Protein AF-A0A6C0DNL1-F1 (afdb_monomer)

pLDDT: mean 70.44, std 13.62, range [39.31, 91.69]

Foldseek 3Di:
DPDPPPFQAAPAQDPPRRHTCSVAPDDLQLRHHPVRLCNCVVPPPNPCPVVLVVVLCVDPLVVVCVVVVNCPPPVSVVVSSVVSVVVDDRPSRVSSVVSNVVVVVVPD

Structure (mmCIF, N/CA/C/O backbone):
data_AF-A0A6C0DNL1-F1
#
_entry.id   AF-A0A6C0DNL1-F1
#
loop_
_atom_site.group_PDB
_atom_site.id
_atom_site.type_symbol
_atom_site.label_atom_id
_atom_site.label_alt_id
_atom_site.label_comp_id
_atom_site.label_asym_id
_atom_site.label_entity_id
_atom_site.label_seq_id
_atom_site.pdbx_PDB_ins_code
_atom_site.Cartn_x
_atom_site.Cartn_y
_atom_site.Cartn_z
_atom_site.occupancy
_atom_site.B_iso_or_equiv
_atom_site.auth_seq_id
_atom_site.auth_comp_id
_atom_site.auth_asym_id
_atom_site.auth_atom_id
_atom_site.pdbx_PDB_model_num
ATOM 1 N N . MET A 1 1 ? 31.261 11.786 -27.165 1.00 40.16 1 MET A N 1
ATOM 2 C CA . MET A 1 1 ? 31.096 11.211 -25.812 1.00 40.16 1 MET A CA 1
ATOM 3 C C . MET A 1 1 ? 29.667 10.718 -25.683 1.00 40.16 1 MET A C 1
ATOM 5 O O . MET A 1 1 ? 28.774 11.527 -25.459 1.00 40.16 1 MET A O 1
ATOM 9 N N . GLU A 1 2 ? 29.428 9.423 -25.879 1.00 39.31 2 GLU A N 1
ATOM 10 C CA . GLU A 1 2 ? 28.140 8.829 -25.517 1.00 39.31 2 GLU A CA 1
ATOM 11 C C . GLU A 1 2 ? 27.947 9.009 -24.010 1.00 39.31 2 GLU A C 1
ATOM 13 O O . GLU A 1 2 ? 28.760 8.551 -23.202 1.00 39.31 2 GLU A O 1
ATOM 18 N N . LYS A 1 3 ? 26.903 9.749 -23.619 1.00 41.03 3 LYS A N 1
ATOM 19 C CA . LYS A 1 3 ? 26.482 9.831 -22.220 1.00 41.03 3 LYS A CA 1
ATOM 20 C C . LYS A 1 3 ? 26.234 8.395 -21.764 1.00 41.03 3 LYS A C 1
ATOM 22 O O . LYS A 1 3 ? 25.260 7.793 -22.199 1.00 41.03 3 LYS A O 1
ATOM 27 N N . ARG A 1 4 ? 27.097 7.849 -20.896 1.00 41.72 4 ARG A N 1
ATOM 28 C CA . ARG A 1 4 ? 26.830 6.588 -20.187 1.00 41.72 4 ARG A CA 1
ATOM 29 C C . ARG A 1 4 ? 25.463 6.727 -19.524 1.00 41.72 4 ARG A C 1
ATOM 31 O O . ARG A 1 4 ? 25.343 7.400 -18.499 1.00 41.72 4 ARG A O 1
ATOM 38 N N . VAL A 1 5 ? 24.438 6.126 -20.120 1.00 50.34 5 VAL A N 1
ATOM 39 C CA . VAL A 1 5 ? 23.115 6.003 -19.517 1.00 50.34 5 VAL A CA 1
ATOM 40 C C . VAL A 1 5 ? 23.341 5.194 -18.249 1.00 50.34 5 VAL A C 1
ATOM 42 O O . VAL A 1 5 ? 23.601 3.994 -18.309 1.00 50.34 5 VAL A O 1
ATOM 45 N N . ARG A 1 6 ? 23.370 5.859 -17.087 1.00 50.03 6 ARG A N 1
ATOM 46 C CA . ARG A 1 6 ? 23.443 5.175 -15.794 1.00 50.03 6 ARG A CA 1
ATOM 47 C C . ARG A 1 6 ? 22.164 4.355 -15.678 1.00 50.03 6 ARG A C 1
ATOM 49 O O . ARG A 1 6 ? 21.118 4.895 -15.329 1.00 50.03 6 ARG A O 1
ATOM 56 N N . ARG A 1 7 ? 22.246 3.075 -16.041 1.00 60.88 7 ARG A N 1
ATOM 57 C CA . ARG A 1 7 ? 21.137 2.125 -16.002 1.00 60.88 7 ARG A CA 1
ATOM 58 C C . ARG A 1 7 ? 20.665 2.006 -14.555 1.00 60.88 7 ARG A C 1
ATOM 60 O O . ARG A 1 7 ? 21.335 1.395 -13.727 1.00 60.88 7 ARG A O 1
ATOM 67 N N . LYS A 1 8 ? 19.546 2.648 -14.222 1.00 66.62 8 LYS A N 1
ATOM 68 C CA . LYS A 1 8 ? 18.880 2.450 -12.930 1.00 66.62 8 LYS A CA 1
ATOM 69 C C . LYS A 1 8 ? 18.142 1.117 -12.994 1.00 66.62 8 LYS A C 1
ATOM 71 O O . LYS A 1 8 ? 17.464 0.851 -13.985 1.00 66.62 8 LYS A O 1
ATOM 76 N N . LYS A 1 9 ? 18.300 0.269 -11.976 1.00 69.31 9 LYS A N 1
ATOM 77 C CA . LYS A 1 9 ? 17.501 -0.957 -11.853 1.00 69.31 9 LYS A CA 1
ATOM 78 C C . LYS A 1 9 ? 16.025 -0.564 -11.756 1.00 69.31 9 LYS A C 1
ATOM 80 O O . LYS A 1 9 ? 15.720 0.410 -11.067 1.00 69.31 9 LYS A O 1
ATOM 85 N N . CYS A 1 10 ? 15.152 -1.285 -12.457 1.00 73.88 10 CYS A N 1
ATOM 86 C CA . CYS A 1 10 ? 13.715 -1.066 -12.373 1.00 73.88 10 CYS A CA 1
ATOM 87 C C . CYS A 1 10 ? 13.254 -1.228 -10.920 1.00 73.88 10 CYS A C 1
ATOM 89 O O . CYS A 1 10 ? 13.572 -2.219 -10.264 1.00 73.88 10 CYS A O 1
ATOM 91 N N . SER A 1 11 ? 12.523 -0.236 -10.425 1.00 67.12 11 SER A N 1
ATOM 92 C CA . SER A 1 11 ? 11.858 -0.224 -9.120 1.00 67.12 11 SER A CA 1
ATOM 93 C C . SER A 1 11 ? 10.411 -0.732 -9.201 1.00 67.12 11 SER A C 1
ATOM 95 O O . SER A 1 11 ? 9.647 -0.591 -8.248 1.00 67.12 11 SER A O 1
ATOM 97 N N . GLY A 1 12 ? 10.012 -1.267 -10.357 1.00 63.75 12 GLY A N 1
ATOM 98 C CA . GLY A 1 12 ? 8.618 -1.434 -10.737 1.00 63.75 12 GLY A CA 1
ATOM 99 C C . GLY A 1 12 ? 7.977 -2.771 -10.371 1.00 63.75 12 GLY A C 1
ATOM 100 O O . GLY A 1 12 ? 8.519 -3.819 -10.703 1.00 63.75 12 GLY A O 1
ATOM 101 N N . GLY A 1 13 ? 6.766 -2.664 -9.809 1.00 59.12 13 GLY A N 1
ATOM 102 C CA . GLY A 1 13 ? 5.552 -3.501 -9.952 1.00 59.12 13 GLY A CA 1
ATOM 103 C C . GLY A 1 13 ? 5.651 -5.025 -9.872 1.00 59.12 13 GLY A C 1
ATOM 104 O O . GLY A 1 13 ? 5.042 -5.638 -9.004 1.00 59.12 13 GLY A O 1
ATOM 105 N N . LEU A 1 14 ? 6.383 -5.635 -10.799 1.00 68.25 14 LEU A N 1
ATOM 106 C CA . LEU A 1 14 ? 6.516 -7.082 -10.919 1.00 68.25 14 LEU A CA 1
ATOM 107 C C . LEU A 1 14 ? 7.518 -7.618 -9.879 1.00 68.25 14 LEU A C 1
ATOM 109 O O . LEU A 1 14 ? 8.679 -7.193 -9.904 1.00 68.25 14 LEU A O 1
ATOM 113 N N . PRO A 1 15 ? 7.149 -8.614 -9.048 1.00 62.44 15 PRO A N 1
ATOM 114 C CA . PRO A 1 15 ? 8.028 -9.182 -8.015 1.00 62.44 15 PRO A CA 1
ATOM 115 C C . PRO A 1 15 ? 9.383 -9.682 -8.542 1.00 62.44 15 PRO A C 1
ATOM 117 O O . PRO A 1 15 ? 10.380 -9.689 -7.825 1.00 62.44 15 PRO A O 1
ATOM 120 N N . ALA A 1 16 ? 9.434 -10.080 -9.816 1.00 68.69 16 ALA A N 1
ATOM 121 C CA . ALA A 1 16 ? 10.610 -10.665 -10.454 1.00 68.69 16 ALA A CA 1
ATOM 122 C C . ALA A 1 16 ? 11.259 -9.770 -11.527 1.00 68.69 16 ALA A C 1
ATOM 124 O O . ALA A 1 16 ? 12.072 -10.263 -12.314 1.00 68.69 16 ALA A O 1
ATOM 125 N N . CYS A 1 17 ? 10.930 -8.474 -11.599 1.00 72.44 17 CYS A N 1
ATOM 126 C CA . CYS A 1 17 ? 11.505 -7.614 -12.633 1.00 72.44 17 CYS A CA 1
ATOM 127 C C . CYS A 1 17 ? 13.025 -7.453 -12.465 1.00 72.44 17 CYS A C 1
ATOM 129 O O . CYS A 1 17 ? 13.524 -6.928 -11.468 1.00 72.44 17 CYS A O 1
ATOM 131 N N . LYS A 1 18 ? 13.775 -7.889 -13.483 1.00 74.25 18 LYS A N 1
ATOM 132 C CA . LYS A 1 18 ? 15.242 -7.760 -13.560 1.00 74.25 18 LYS A CA 1
ATOM 133 C C . LYS A 1 18 ? 15.691 -6.676 -14.544 1.00 74.25 18 LYS A C 1
ATOM 135 O O . LYS A 1 18 ? 16.889 -6.520 -14.767 1.00 74.25 18 LYS A O 1
ATOM 140 N N . ASN A 1 19 ? 14.746 -5.934 -15.121 1.00 77.62 19 ASN A N 1
ATOM 141 C CA . ASN A 1 19 ? 15.029 -4.938 -16.146 1.00 77.62 19 ASN A CA 1
ATOM 142 C C . ASN A 1 19 ? 15.739 -3.710 -15.568 1.00 77.62 19 ASN A C 1
ATOM 144 O O . ASN A 1 19 ? 15.581 -3.349 -14.397 1.00 77.62 19 ASN A O 1
ATOM 148 N N . PHE A 1 20 ? 16.493 -3.031 -16.427 1.00 74.94 20 PHE A N 1
ATOM 149 C CA . PHE A 1 20 ? 17.025 -1.706 -16.153 1.00 74.94 20 PHE A CA 1
ATOM 150 C C . PHE A 1 20 ? 16.263 -0.668 -16.971 1.00 74.94 20 PHE A C 1
ATOM 152 O O . PHE A 1 20 ? 16.003 -0.848 -18.152 1.00 74.94 20 PHE A O 1
ATOM 159 N N . VAL A 1 21 ? 15.981 0.472 -16.356 1.00 70.00 21 VAL A N 1
ATOM 160 C CA . VAL A 1 21 ? 15.236 1.601 -16.939 1.00 70.00 21 VAL A CA 1
ATOM 161 C C . VAL A 1 21 ? 16.060 2.346 -17.999 1.00 70.00 21 VAL A C 1
ATOM 163 O O . VAL A 1 21 ? 15.588 3.264 -18.643 1.00 70.00 21 VAL A O 1
ATOM 166 N N . GLY A 1 22 ? 17.330 1.981 -18.189 1.00 64.81 22 GLY A N 1
ATOM 167 C CA . GLY A 1 22 ? 18.109 2.464 -19.332 1.00 64.81 22 GLY A CA 1
ATOM 168 C C . GLY A 1 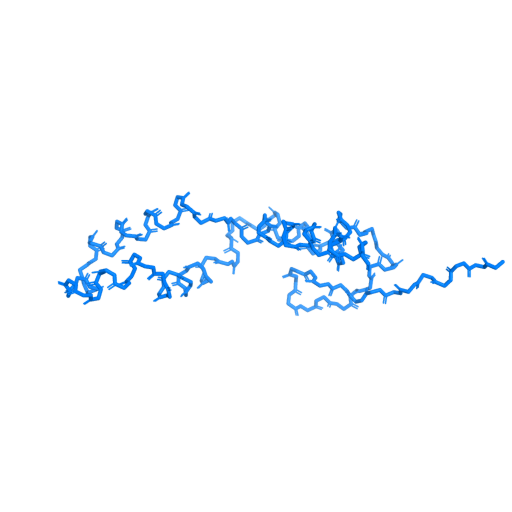22 ? 17.805 1.713 -20.630 1.00 64.81 22 GLY A C 1
ATOM 169 O O . GLY A 1 22 ? 18.042 2.263 -21.698 1.00 64.81 22 GLY A O 1
ATOM 170 N N . ASP A 1 23 ? 17.289 0.485 -20.523 1.00 66.62 23 ASP A N 1
ATOM 171 C CA . ASP A 1 23 ? 16.959 -0.386 -21.655 1.00 66.62 23 ASP A CA 1
ATOM 172 C C . ASP A 1 23 ? 15.451 -0.317 -22.008 1.00 66.62 23 ASP A C 1
ATOM 174 O O . ASP A 1 23 ? 15.022 -0.884 -23.006 1.00 66.62 23 ASP A O 1
ATOM 178 N N . TYR A 1 24 ? 14.653 0.407 -21.209 1.00 66.94 24 TYR A N 1
ATOM 179 C CA . TYR A 1 24 ? 13.201 0.593 -21.352 1.00 66.94 24 TYR A CA 1
ATOM 180 C C . TYR A 1 24 ? 12.818 2.050 -21.074 1.00 66.94 24 TYR A C 1
ATOM 182 O O . TYR A 1 24 ? 13.552 2.751 -20.384 1.00 66.94 24 TYR A O 1
ATOM 190 N N . LYS A 1 25 ? 11.661 2.523 -21.557 1.00 67.25 25 LYS A N 1
ATOM 191 C CA . LYS A 1 25 ? 11.205 3.888 -21.251 1.00 67.25 25 LYS A CA 1
ATOM 192 C C . LYS A 1 25 ? 10.920 4.028 -19.751 1.00 67.25 25 LYS A C 1
ATOM 194 O O . LYS A 1 25 ? 10.132 3.265 -19.192 1.00 67.25 25 LYS A O 1
ATOM 199 N N . ASP A 1 26 ? 11.567 5.008 -19.119 1.00 67.50 26 ASP A N 1
ATOM 200 C CA . ASP A 1 26 ? 11.246 5.425 -17.752 1.00 67.50 26 ASP A CA 1
ATOM 201 C C . ASP A 1 26 ? 9.863 6.071 -17.750 1.00 67.50 26 ASP A C 1
ATOM 203 O O . ASP A 1 26 ? 9.649 7.091 -18.417 1.00 67.50 26 ASP A O 1
ATOM 207 N N . VAL A 1 27 ? 8.926 5.480 -17.017 1.00 67.81 27 VAL A N 1
ATOM 208 C CA . VAL A 1 27 ? 7.617 6.094 -16.802 1.00 67.81 27 VAL A CA 1
ATOM 209 C C . VAL A 1 27 ? 7.795 7.212 -15.783 1.00 67.81 27 VAL A C 1
ATOM 211 O O . VAL A 1 27 ? 8.207 6.964 -14.652 1.00 67.81 27 VAL A O 1
ATOM 214 N N . ASP A 1 28 ? 7.522 8.451 -16.193 1.00 63.66 28 ASP A N 1
ATOM 215 C CA . ASP A 1 28 ? 7.506 9.644 -15.335 1.00 63.66 28 ASP A CA 1
ATOM 216 C C . ASP A 1 28 ? 8.770 9.878 -14.471 1.00 63.66 28 ASP A C 1
ATOM 218 O O . ASP A 1 28 ? 8.719 10.564 -13.450 1.00 63.66 28 ASP A O 1
ATOM 222 N N . GLY A 1 29 ? 9.930 9.334 -14.863 1.00 59.34 29 GLY A N 1
ATOM 223 C CA . GLY A 1 29 ? 11.187 9.499 -14.116 1.00 59.34 29 GLY A CA 1
ATOM 224 C C . GLY A 1 29 ? 11.246 8.714 -12.797 1.00 59.34 29 GLY A C 1
ATOM 225 O O . GLY A 1 29 ? 12.092 9.001 -11.939 1.00 59.34 29 GLY A O 1
ATOM 226 N N . VAL A 1 30 ? 10.341 7.747 -12.624 1.00 60.72 30 VAL A N 1
ATOM 227 C CA . VAL A 1 30 ? 10.132 6.967 -11.396 1.00 60.72 30 VAL A CA 1
ATOM 228 C C . VAL A 1 30 ? 11.164 5.847 -11.229 1.00 60.72 30 VAL A C 1
ATOM 230 O O . VAL A 1 30 ? 11.325 5.283 -10.141 1.00 60.72 30 VAL A O 1
ATOM 233 N N . GLY A 1 31 ? 11.919 5.540 -12.282 1.00 66.12 31 GLY A N 1
ATOM 234 C CA . GLY A 1 31 ? 12.774 4.365 -12.318 1.00 66.12 31 GLY A CA 1
ATOM 235 C C . GLY A 1 31 ? 11.970 3.077 -12.506 1.00 66.12 31 GLY A C 1
ATOM 236 O O . GLY A 1 31 ? 12.450 2.014 -12.123 1.00 66.12 31 GLY A O 1
ATOM 237 N N . CYS A 1 32 ? 10.774 3.158 -13.088 1.00 73.75 32 CYS A N 1
ATOM 238 C CA . CYS A 1 32 ? 9.921 2.016 -13.403 1.00 73.75 32 CYS A CA 1
ATOM 239 C C . CYS A 1 32 ? 9.873 1.831 -14.924 1.00 73.75 32 CYS A C 1
ATOM 241 O O . CYS A 1 32 ? 9.733 2.809 -15.658 1.00 73.75 32 CYS A O 1
ATOM 243 N N . CYS A 1 33 ? 9.999 0.591 -15.403 1.00 80.31 33 CYS A N 1
ATOM 244 C CA . CYS A 1 33 ? 9.803 0.300 -16.819 1.00 80.31 33 CYS A CA 1
ATOM 245 C C . CYS A 1 33 ? 8.310 0.182 -17.140 1.00 80.31 33 CYS A C 1
ATOM 247 O O . CYS A 1 33 ? 7.532 -0.316 -16.326 1.00 80.31 33 CYS A O 1
ATOM 249 N N . GLU A 1 34 ? 7.934 0.554 -18.361 1.00 75.06 34 GLU A N 1
ATOM 250 C CA . GLU A 1 34 ? 6.550 0.503 -18.858 1.00 75.06 34 GLU A CA 1
ATOM 251 C C . GLU A 1 34 ? 5.853 -0.854 -18.653 1.00 75.06 34 GLU A C 1
ATOM 253 O O . GLU A 1 34 ? 4.667 -0.891 -18.363 1.00 75.06 34 GLU A O 1
ATOM 258 N N . GLN A 1 35 ? 6.578 -1.978 -18.716 1.00 75.88 35 GLN A N 1
ATOM 259 C CA . GLN A 1 35 ? 6.007 -3.308 -18.457 1.00 75.88 35 GLN A CA 1
ATOM 260 C C . GLN A 1 35 ? 5.556 -3.506 -17.005 1.00 75.88 35 GLN A C 1
ATOM 262 O O . GLN A 1 35 ? 4.538 -4.145 -16.761 1.00 75.88 35 GLN A O 1
ATOM 267 N N . CYS A 1 36 ? 6.310 -2.982 -16.037 1.00 75.62 36 CYS A N 1
ATOM 268 C CA . CYS A 1 36 ? 5.934 -3.067 -14.630 1.00 75.62 36 CYS A CA 1
ATOM 269 C C . CYS A 1 36 ? 4.804 -2.103 -14.289 1.00 75.62 36 CYS A C 1
ATOM 271 O O . CYS A 1 36 ? 4.038 -2.386 -13.379 1.00 75.62 36 CYS A O 1
ATOM 273 N N . ASP A 1 37 ? 4.739 -0.971 -14.987 1.00 75.62 37 ASP A N 1
ATOM 274 C CA . ASP A 1 37 ? 3.658 0.002 -14.856 1.00 75.62 37 ASP A CA 1
ATOM 275 C C . ASP A 1 37 ? 2.358 -0.572 -15.434 1.00 75.62 37 ASP A C 1
ATOM 277 O O . ASP A 1 37 ? 1.357 -0.651 -14.737 1.00 75.62 37 ASP A O 1
ATOM 281 N N . LYS A 1 38 ? 2.426 -1.147 -16.638 1.00 76.00 38 LYS A N 1
ATOM 282 C CA . LYS A 1 38 ? 1.308 -1.842 -17.276 1.00 76.00 38 LYS A CA 1
ATOM 283 C C . LYS A 1 38 ? 0.831 -3.066 -16.492 1.00 76.00 38 LYS A C 1
ATOM 285 O O . LYS A 1 38 ? -0.363 -3.258 -16.367 1.00 76.00 38 LYS A O 1
ATOM 290 N N . TYR A 1 39 ? 1.732 -3.880 -15.933 1.00 74.38 39 TYR A N 1
ATOM 291 C CA . TYR A 1 39 ? 1.338 -5.005 -15.067 1.00 74.38 39 TYR A CA 1
ATOM 292 C C . TYR A 1 39 ? 0.512 -4.550 -13.859 1.00 74.38 39 TYR A C 1
ATOM 294 O O . TYR A 1 39 ? -0.359 -5.275 -13.398 1.00 74.38 39 TYR A O 1
ATOM 302 N N . VAL A 1 40 ? 0.821 -3.369 -13.332 1.00 70.50 40 VAL A N 1
ATOM 303 C CA . VAL A 1 40 ? 0.107 -2.787 -12.202 1.00 70.50 40 VAL A CA 1
ATOM 304 C C . VAL A 1 40 ? -1.224 -2.179 -12.656 1.00 70.50 40 VAL A C 1
ATOM 306 O O . VAL A 1 40 ? -2.229 -2.416 -12.001 1.00 70.50 40 VAL A O 1
ATOM 309 N N . ASP A 1 41 ? -1.237 -1.457 -13.780 1.00 70.50 41 ASP A N 1
ATOM 310 C CA . ASP A 1 41 ? -2.440 -0.818 -14.334 1.00 70.50 41 ASP A CA 1
ATOM 311 C C . ASP A 1 41 ? -3.461 -1.835 -14.890 1.00 70.50 41 ASP A C 1
ATOM 313 O O . ASP A 1 41 ? -4.665 -1.618 -14.787 1.00 70.50 41 ASP A O 1
ATOM 317 N N . ASP A 1 42 ? -2.995 -2.951 -15.461 1.00 71.44 42 ASP A N 1
ATOM 318 C CA . ASP A 1 42 ? -3.838 -3.986 -16.075 1.00 71.44 42 ASP A CA 1
ATOM 319 C C . ASP A 1 42 ? -4.307 -5.054 -15.073 1.00 71.44 42 ASP A C 1
ATOM 321 O O . ASP A 1 42 ? -5.043 -5.961 -15.465 1.00 71.44 42 ASP A O 1
ATOM 325 N N . ASN A 1 43 ? -3.869 -5.016 -13.807 1.00 66.56 43 ASN A N 1
ATOM 326 C CA . ASN A 1 43 ? -4.298 -6.010 -12.827 1.00 66.56 43 ASN A CA 1
ATOM 327 C C . ASN A 1 43 ? -5.703 -5.655 -12.300 1.00 66.56 43 ASN A C 1
ATOM 329 O O . ASN A 1 43 ? -5.844 -4.658 -11.591 1.00 66.56 43 ASN A O 1
ATOM 333 N N . PRO A 1 44 ? -6.751 -6.443 -12.625 1.00 54.31 44 PRO A N 1
ATOM 334 C CA . PRO A 1 44 ? -8.124 -6.148 -12.210 1.00 54.31 44 PRO A CA 1
ATOM 335 C C . PRO A 1 44 ? -8.346 -6.344 -10.706 1.00 54.31 44 PRO A C 1
ATOM 337 O O . PRO A 1 44 ? -9.312 -5.826 -10.154 1.00 54.31 44 PRO A O 1
ATOM 340 N N . TYR A 1 45 ? -7.460 -7.095 -10.055 1.00 52.91 45 TYR A N 1
ATOM 341 C CA . TYR A 1 45 ? -7.337 -7.134 -8.611 1.00 52.91 45 TYR A CA 1
ATOM 342 C C . TYR A 1 45 ? -6.173 -6.231 -8.278 1.00 52.91 45 TYR A C 1
ATOM 344 O O . TYR A 1 45 ? -5.061 -6.535 -8.700 1.00 52.91 45 TYR A O 1
ATOM 352 N N . ASP A 1 46 ? -6.393 -5.136 -7.554 1.00 59.72 46 ASP A N 1
ATOM 353 C CA . ASP A 1 46 ? -5.264 -4.389 -7.014 1.00 59.72 46 ASP A CA 1
ATOM 354 C C . ASP A 1 46 ? -4.395 -5.408 -6.245 1.00 59.72 46 ASP A C 1
ATOM 356 O O . ASP A 1 46 ? -4.857 -5.955 -5.240 1.00 59.72 46 ASP A O 1
ATOM 360 N N . PRO A 1 47 ? -3.172 -5.753 -6.707 1.00 53.47 47 PRO A N 1
ATOM 361 C CA . PRO A 1 47 ? -2.336 -6.739 -6.022 1.00 53.47 47 PRO A CA 1
ATOM 362 C C . PRO A 1 47 ? -1.907 -6.239 -4.635 1.00 53.47 47 PRO A C 1
ATOM 364 O O . PRO A 1 47 ? -1.208 -6.940 -3.908 1.00 53.47 47 PRO A O 1
ATOM 367 N N . TYR A 1 48 ? -2.310 -5.018 -4.288 1.00 60.28 48 TYR A N 1
ATOM 368 C CA . TYR A 1 48 ? -2.145 -4.374 -3.010 1.00 60.28 48 TYR A CA 1
ATOM 369 C C . TYR A 1 48 ? -3.444 -4.349 -2.188 1.00 60.28 48 TYR A C 1
ATOM 371 O O . TYR A 1 48 ? -3.440 -3.706 -1.153 1.00 60.28 48 TYR A O 1
ATOM 379 N N . TRP A 1 49 ? -4.516 -5.073 -2.544 1.00 62.78 49 TRP A N 1
ATOM 380 C CA . TRP A 1 49 ? -5.689 -5.229 -1.661 1.00 62.78 49 TRP A CA 1
ATOM 381 C C . TRP A 1 49 ? -5.294 -5.866 -0.3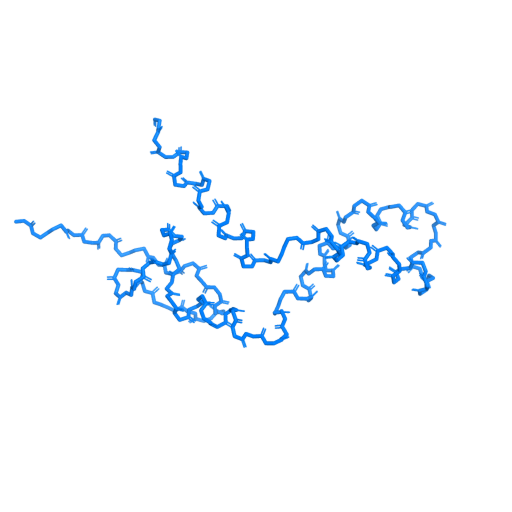19 1.00 62.78 49 TRP A C 1
ATOM 383 O O . TRP A 1 49 ? -5.633 -5.347 0.737 1.00 62.78 49 TRP A O 1
ATOM 393 N N . GLU A 1 50 ? -4.446 -6.901 -0.348 1.00 63.19 50 GLU A N 1
ATOM 394 C CA . GLU A 1 50 ? -3.827 -7.462 0.866 1.00 63.19 50 GLU A CA 1
ATOM 395 C C . GLU A 1 50 ? -2.950 -6.434 1.603 1.00 63.19 50 GLU A C 1
ATOM 397 O O . GLU A 1 50 ? -2.812 -6.474 2.818 1.00 63.19 50 GLU A O 1
ATOM 402 N N . GLN A 1 51 ? -2.3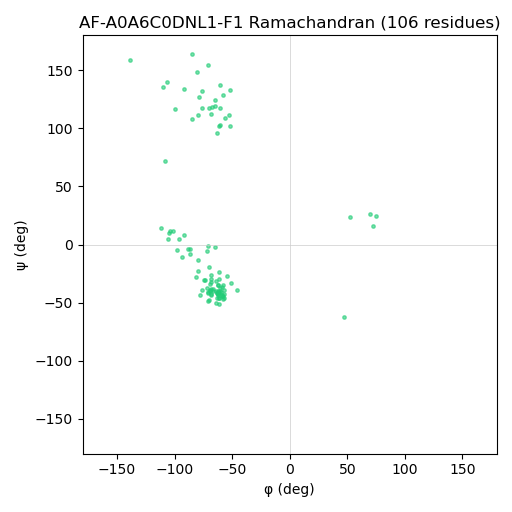49 -5.485 0.883 1.00 67.69 51 GLN A N 1
ATOM 403 C CA . GLN A 1 51 ? -1.537 -4.425 1.491 1.00 67.69 51 GLN A CA 1
ATOM 404 C C . GLN A 1 51 ? -2.385 -3.283 2.043 1.00 67.69 51 GLN A C 1
ATOM 406 O O . GLN A 1 51 ? -1.956 -2.625 2.981 1.00 67.69 51 GLN A O 1
ATOM 411 N N . MET A 1 52 ? -3.564 -3.048 1.477 1.00 74.31 52 MET A N 1
ATOM 412 C CA . MET A 1 52 ? -4.565 -2.116 1.972 1.00 74.31 52 MET A CA 1
ATOM 413 C C . MET A 1 52 ? -5.168 -2.645 3.269 1.00 74.31 52 MET A C 1
ATOM 415 O O . MET A 1 52 ? -5.310 -1.873 4.204 1.00 74.31 52 MET A O 1
ATOM 419 N N . ASP A 1 53 ? -5.426 -3.949 3.359 1.00 74.88 53 ASP A N 1
ATOM 420 C CA . ASP A 1 53 ? -5.865 -4.616 4.590 1.00 74.88 53 ASP A CA 1
ATOM 421 C C . ASP A 1 53 ? -4.797 -4.542 5.700 1.00 74.88 53 ASP A C 1
ATOM 423 O O . ASP A 1 53 ? -5.060 -4.105 6.820 1.00 74.88 53 ASP A O 1
ATOM 427 N N . ILE A 1 54 ? -3.5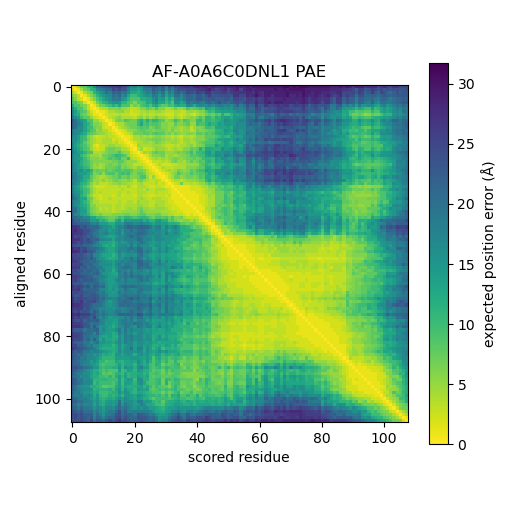32 -4.827 5.364 1.00 75.50 54 ILE A N 1
ATOM 428 C CA . ILE A 1 54 ? -2.409 -4.633 6.297 1.00 75.50 54 ILE A CA 1
ATOM 429 C C . ILE A 1 54 ? -2.273 -3.154 6.694 1.00 75.50 54 ILE A C 1
ATOM 431 O O . ILE A 1 54 ? -2.135 -2.840 7.872 1.00 75.50 54 ILE A O 1
ATOM 435 N N . ALA A 1 55 ? -2.335 -2.224 5.741 1.00 75.62 55 ALA A N 1
ATOM 436 C CA . ALA A 1 55 ? -2.217 -0.796 6.030 1.00 75.62 55 ALA A CA 1
ATOM 437 C C . ALA A 1 55 ? -3.422 -0.249 6.812 1.00 75.62 55 ALA A C 1
ATOM 439 O O . ALA A 1 55 ? -3.273 0.715 7.563 1.00 75.62 55 ALA A O 1
ATOM 440 N N . PHE A 1 56 ? -4.591 -0.874 6.672 1.00 84.19 56 PHE A N 1
ATOM 441 C CA . PHE A 1 56 ? -5.756 -0.600 7.492 1.00 84.19 56 PHE A CA 1
ATOM 442 C C . PHE A 1 56 ? -5.513 -1.021 8.939 1.00 84.19 56 PHE A C 1
ATOM 444 O O . PHE A 1 56 ? -5.836 -0.244 9.830 1.00 84.19 56 PHE A O 1
ATOM 451 N N . SER A 1 57 ? -4.859 -2.159 9.197 1.00 82.12 57 SER A N 1
ATOM 452 C CA . SER A 1 57 ? -4.516 -2.567 10.571 1.00 82.12 57 SER A CA 1
ATOM 453 C C . SER A 1 57 ? -3.590 -1.580 11.306 1.00 82.12 57 SER A C 1
ATOM 455 O O . SER A 1 57 ? -3.636 -1.487 12.529 1.00 82.12 57 SER A O 1
ATOM 457 N N . ASP A 1 58 ? -2.817 -0.780 10.563 1.00 82.81 58 ASP A N 1
ATOM 458 C CA . ASP A 1 58 ? -1.965 0.299 11.088 1.00 82.81 58 ASP A CA 1
ATOM 459 C C . ASP A 1 58 ? -2.641 1.694 11.031 1.00 82.81 58 ASP A C 1
ATOM 461 O O . ASP A 1 58 ? -2.009 2.721 11.310 1.00 82.81 58 ASP A O 1
ATOM 465 N N . SER A 1 59 ? -3.909 1.765 10.616 1.00 85.69 59 SER A N 1
ATOM 466 C CA . SER A 1 59 ? -4.651 3.018 10.425 1.00 85.69 59 SER A CA 1
ATOM 467 C C . SER A 1 59 ? -5.291 3.538 11.716 1.00 85.69 59 SER A C 1
ATOM 469 O O . SER A 1 59 ? -5.472 2.813 12.698 1.00 85.69 59 SER A O 1
ATOM 471 N N . LYS A 1 60 ? -5.685 4.818 11.708 1.00 86.25 60 LYS A N 1
ATOM 472 C CA . LYS A 1 60 ? -6.402 5.427 12.842 1.00 86.25 60 LYS A CA 1
ATOM 473 C C . LYS A 1 60 ? -7.801 4.843 12.995 1.00 86.25 60 LYS A C 1
ATOM 475 O O . LYS A 1 60 ? -8.298 4.733 14.108 1.00 86.25 60 LYS A O 1
ATOM 480 N N . GLU A 1 61 ? -8.416 4.470 11.880 1.00 85.00 61 GLU A N 1
ATOM 481 C CA . GLU A 1 61 ? -9.732 3.853 11.801 1.00 85.00 61 GLU A CA 1
ATOM 482 C C . GLU A 1 61 ? -9.739 2.499 12.528 1.00 85.00 61 GLU A C 1
ATOM 484 O O . GLU A 1 61 ? -10.645 2.226 13.315 1.00 85.00 61 GLU A O 1
ATOM 489 N N . TYR A 1 62 ? -8.692 1.689 12.343 1.00 88.75 62 TYR A N 1
ATOM 490 C CA . TYR A 1 62 ? -8.520 0.431 13.075 1.00 88.75 62 TYR A CA 1
ATOM 491 C C . TYR A 1 62 ? -8.178 0.659 14.556 1.00 88.75 62 TYR A C 1
ATOM 493 O O . TYR A 1 62 ? -8.754 0.008 15.428 1.00 88.75 62 TYR A O 1
ATOM 501 N N . GLU A 1 63 ? -7.322 1.637 14.874 1.00 88.88 63 GLU A N 1
ATOM 502 C CA . GLU A 1 63 ? -7.015 2.014 16.265 1.00 88.88 63 GLU A CA 1
ATOM 503 C C . GLU A 1 63 ? -8.282 2.452 17.038 1.00 88.88 63 GLU A C 1
ATOM 505 O O . GLU A 1 63 ? -8.434 2.177 18.233 1.00 88.88 63 GLU A O 1
ATOM 510 N N . GLU A 1 64 ? -9.217 3.133 16.372 1.00 88.75 64 GLU A N 1
ATOM 511 C CA . GLU A 1 64 ? -10.511 3.518 16.944 1.00 88.75 64 GLU A CA 1
ATOM 512 C C . GLU A 1 64 ? -11.436 2.316 17.178 1.00 88.75 64 GLU A C 1
ATOM 514 O O . GLU A 1 64 ? -12.094 2.270 18.223 1.00 88.75 64 GLU A O 1
ATOM 519 N N . LEU A 1 65 ? -11.459 1.333 16.269 1.00 89.62 65 LEU A N 1
ATOM 520 C CA . LEU A 1 65 ? -12.189 0.073 16.462 1.00 89.62 65 LEU A CA 1
ATOM 521 C C . LEU A 1 65 ? -11.645 -0.722 17.650 1.00 89.62 65 LEU A C 1
ATOM 523 O O . LEU A 1 65 ? -12.422 -1.220 18.470 1.00 89.62 65 LEU A O 1
ATOM 527 N N . GLU A 1 66 ? -10.321 -0.808 17.775 1.00 90.56 66 GLU A N 1
ATOM 528 C CA . GLU A 1 66 ? -9.653 -1.531 18.857 1.00 90.56 66 GLU A CA 1
ATOM 529 C C . GLU A 1 66 ? -9.966 -0.904 20.222 1.00 90.56 66 GLU A C 1
ATOM 531 O O . GLU A 1 66 ? -10.333 -1.606 21.166 1.00 90.56 66 GLU A O 1
ATOM 536 N N . LYS A 1 67 ? -9.963 0.433 20.312 1.00 91.69 67 LYS A N 1
ATOM 537 C CA . LYS A 1 67 ? -10.360 1.167 21.530 1.00 91.69 67 LYS A CA 1
ATOM 538 C C . LYS A 1 67 ? -11.825 0.975 21.912 1.00 91.69 67 LYS A C 1
ATOM 540 O O . LYS A 1 67 ? -12.153 1.042 23.096 1.00 91.69 67 LYS A O 1
ATOM 545 N N . GLN A 1 68 ? -12.701 0.779 20.931 1.00 90.88 68 GLN A N 1
ATOM 546 C CA . GLN A 1 68 ? -14.131 0.557 21.153 1.00 90.88 68 GLN A CA 1
ATOM 547 C C . GLN A 1 68 ? -14.469 -0.921 21.401 1.00 90.88 68 GLN A C 1
ATOM 549 O O . GLN A 1 68 ? -15.597 -1.222 21.784 1.00 90.88 68 GLN A O 1
ATOM 554 N N . GLY A 1 69 ? -13.505 -1.834 21.225 1.00 90.25 69 GLY A N 1
ATOM 555 C CA . GLY A 1 69 ? -13.728 -3.276 21.331 1.00 90.25 69 GLY A CA 1
ATOM 556 C C . GLY A 1 69 ? -14.581 -3.840 20.192 1.00 90.25 69 GLY A C 1
ATOM 557 O O . GLY A 1 69 ? -15.261 -4.841 20.387 1.00 90.25 69 GLY A O 1
ATOM 558 N N . LEU A 1 70 ? -14.570 -3.188 19.025 1.00 90.88 70 LEU A N 1
ATOM 559 C CA . LEU A 1 70 ? -15.417 -3.512 17.869 1.00 90.88 70 LEU A CA 1
ATOM 560 C C . LEU A 1 70 ? -14.657 -4.219 16.736 1.00 90.88 70 LEU A C 1
ATOM 562 O O . LEU A 1 70 ? -15.192 -4.379 15.648 1.00 90.88 70 LEU A O 1
ATOM 566 N N . VAL A 1 71 ? -13.415 -4.650 16.970 1.00 85.81 71 VAL A N 1
ATOM 567 C CA . VAL A 1 71 ? -12.589 -5.318 15.944 1.00 85.81 71 VAL A CA 1
ATOM 568 C C . VAL A 1 71 ? -13.211 -6.636 15.473 1.00 85.81 71 VAL A C 1
ATOM 570 O O . VAL A 1 71 ? -13.108 -6.972 14.300 1.00 85.81 71 VAL A O 1
ATOM 573 N N . GLU A 1 72 ? -13.871 -7.370 16.372 1.00 87.56 72 GLU A N 1
ATOM 574 C CA . GLU A 1 72 ? -14.546 -8.637 16.051 1.00 87.56 72 GLU A CA 1
ATOM 575 C C . GLU A 1 72 ? -15.992 -8.446 15.546 1.00 87.56 72 GLU A C 1
ATOM 577 O O . GLU A 1 72 ? -16.651 -9.421 15.186 1.00 87.56 72 GLU A O 1
ATOM 582 N N . ASP A 1 73 ? -16.501 -7.209 15.521 1.00 91.38 73 ASP A N 1
ATOM 583 C CA . ASP A 1 73 ? -17.813 -6.882 14.960 1.00 91.38 73 ASP A CA 1
ATOM 584 C C . ASP A 1 73 ? -17.670 -6.663 13.448 1.00 91.38 73 ASP A C 1
ATOM 586 O O . ASP A 1 73 ? -17.107 -5.662 13.002 1.00 91.38 73 ASP A O 1
ATOM 590 N N . CYS A 1 74 ? -18.173 -7.615 12.657 1.00 85.25 74 CYS A N 1
ATOM 591 C CA . CYS A 1 74 ? -18.048 -7.581 11.201 1.00 85.25 74 CYS A CA 1
ATOM 592 C C . CYS A 1 74 ? -18.642 -6.307 10.579 1.00 85.25 74 CYS A C 1
ATOM 594 O O . CYS A 1 74 ? -18.038 -5.749 9.667 1.00 85.25 74 CYS A O 1
ATOM 596 N N . ASP A 1 75 ? -19.778 -5.815 11.082 1.00 90.19 75 ASP A N 1
ATOM 597 C CA . ASP A 1 75 ? -20.454 -4.642 10.514 1.00 90.19 75 ASP A CA 1
ATOM 598 C C . ASP A 1 75 ? -19.672 -3.355 10.820 1.00 90.19 75 ASP A C 1
ATOM 600 O O . ASP A 1 75 ? -19.618 -2.427 10.004 1.00 90.19 75 ASP A O 1
ATOM 604 N N . ALA A 1 76 ? -19.084 -3.268 12.016 1.00 86.81 76 ALA A N 1
ATOM 605 C CA . ALA A 1 76 ? -18.242 -2.142 12.409 1.00 86.81 76 ALA A CA 1
ATOM 606 C C . ALA A 1 76 ? -16.901 -2.154 11.663 1.00 86.81 76 ALA A C 1
ATOM 608 O O . ALA A 1 76 ? -16.450 -1.104 11.194 1.00 86.81 76 ALA A O 1
ATOM 609 N N . TYR A 1 77 ? -16.299 -3.337 11.518 1.00 87.69 77 TYR A N 1
ATOM 610 C CA . TYR A 1 77 ? -15.066 -3.543 10.770 1.00 87.69 77 TYR A CA 1
ATOM 611 C C . TYR A 1 77 ? -15.237 -3.166 9.296 1.00 87.69 77 TYR A C 1
ATOM 613 O O . TYR A 1 77 ? -14.473 -2.345 8.787 1.00 87.69 77 TYR A O 1
ATOM 621 N N . GLU A 1 78 ? -16.271 -3.688 8.626 1.00 86.00 78 GLU A N 1
ATOM 622 C CA . GLU A 1 78 ? -16.543 -3.396 7.213 1.00 86.00 78 GLU A CA 1
ATOM 623 C C . GLU A 1 78 ? -16.734 -1.897 6.975 1.00 86.00 78 GLU A C 1
ATOM 625 O O . GLU A 1 78 ? -16.107 -1.343 6.079 1.00 86.00 78 GLU A O 1
ATOM 630 N N . LYS A 1 79 ? -17.498 -1.197 7.822 1.00 88.12 79 LYS A N 1
ATOM 631 C CA . LYS A 1 79 ? -17.694 0.257 7.682 1.00 88.12 79 LYS A CA 1
ATOM 632 C C . LYS A 1 79 ? -16.410 1.062 7.837 1.00 88.12 79 LYS A C 1
ATOM 634 O O . LYS A 1 79 ? -16.206 2.047 7.126 1.00 88.12 79 LYS A O 1
ATOM 639 N N . ALA A 1 80 ? -15.566 0.698 8.796 1.00 84.62 80 ALA A N 1
ATOM 640 C CA . ALA A 1 80 ? -14.289 1.373 8.991 1.00 84.62 80 ALA A CA 1
ATOM 641 C C . ALA A 1 80 ? -13.337 1.095 7.819 1.00 84.62 80 ALA A C 1
ATOM 643 O O . ALA A 1 80 ? -12.645 2.006 7.361 1.00 84.62 80 ALA A O 1
ATOM 644 N N . PHE A 1 81 ? -13.357 -0.131 7.296 1.00 84.44 81 PHE A N 1
ATOM 645 C CA . PHE A 1 81 ? -12.565 -0.520 6.140 1.00 84.44 81 PHE A CA 1
ATOM 646 C C . PHE A 1 81 ? -13.044 0.164 4.854 1.00 84.44 81 PHE A C 1
ATOM 648 O O . PHE A 1 81 ? -12.221 0.688 4.114 1.00 84.44 81 PHE A O 1
ATOM 655 N N . GLU A 1 82 ? -14.353 0.257 4.609 1.00 84.25 82 GLU A N 1
ATOM 656 C CA . GLU A 1 82 ? -14.936 1.016 3.490 1.00 84.25 82 GLU A CA 1
ATOM 657 C C . GLU A 1 82 ? -14.539 2.494 3.546 1.00 84.25 82 GLU A C 1
ATOM 659 O O . GLU A 1 82 ? -14.102 3.065 2.548 1.00 84.25 82 GLU A O 1
ATOM 664 N N . LYS A 1 83 ? -14.606 3.109 4.730 1.00 83.69 83 LYS A N 1
ATOM 665 C CA . LYS A 1 83 ? -14.163 4.494 4.916 1.00 83.69 83 LYS A CA 1
ATOM 666 C C . LYS A 1 83 ? -12.671 4.658 4.609 1.00 83.69 83 LYS A C 1
ATOM 668 O O . LYS A 1 83 ? -12.278 5.622 3.957 1.00 83.69 83 LYS A O 1
ATOM 673 N N . TYR A 1 84 ? -11.844 3.712 5.050 1.00 83.50 84 TYR A N 1
ATOM 674 C CA . TYR A 1 84 ? -10.421 3.701 4.724 1.00 83.50 84 TYR A CA 1
ATOM 675 C C . TYR A 1 84 ? -10.186 3.528 3.217 1.00 83.50 84 TYR A C 1
ATOM 677 O O . TYR A 1 84 ? -9.342 4.220 2.654 1.00 83.50 84 TYR A O 1
ATOM 685 N N . GLN A 1 85 ? -10.959 2.670 2.544 1.00 79.06 85 GLN A N 1
ATOM 686 C CA . GLN A 1 85 ? -10.889 2.470 1.093 1.00 79.06 85 GLN A CA 1
ATOM 687 C C . GLN A 1 85 ? -11.189 3.749 0.304 1.00 79.06 85 GLN A C 1
ATOM 689 O O . GLN A 1 85 ? -10.516 4.010 -0.691 1.00 79.06 85 GLN A O 1
ATOM 694 N N . GLU A 1 86 ? -12.165 4.555 0.734 1.00 80.69 86 GLU A N 1
ATOM 695 C CA . GLU A 1 86 ? -12.500 5.825 0.070 1.00 80.69 86 GLU A CA 1
ATOM 696 C C . GLU A 1 86 ? -11.337 6.827 0.092 1.00 80.69 86 GLU A C 1
ATOM 698 O O . GLU A 1 86 ? -11.138 7.583 -0.863 1.00 80.69 86 GLU A O 1
ATOM 703 N N . GLU A 1 87 ? -10.556 6.828 1.172 1.00 74.56 87 GLU A N 1
ATOM 704 C CA . GLU A 1 87 ? -9.406 7.717 1.349 1.00 74.56 87 GLU A CA 1
ATOM 705 C C . GLU A 1 87 ? -8.076 7.082 0.903 1.00 74.56 87 GLU A C 1
ATOM 707 O O . GLU A 1 87 ? -7.060 7.780 0.780 1.00 74.56 87 GLU A O 1
ATOM 712 N N . TYR A 1 88 ? -8.067 5.775 0.627 1.00 74.06 88 TYR A N 1
ATOM 713 C CA . TYR A 1 88 ? -6.876 5.036 0.234 1.00 74.06 88 TYR A CA 1
ATOM 714 C C . TYR A 1 88 ? -6.412 5.475 -1.156 1.00 74.06 88 TYR A C 1
ATOM 716 O O . TYR A 1 88 ? -7.054 5.223 -2.174 1.00 74.06 88 TYR A O 1
ATOM 724 N N . GLU A 1 89 ? -5.248 6.125 -1.217 1.00 70.38 89 GLU A N 1
ATOM 725 C CA . GLU A 1 89 ? -4.599 6.417 -2.492 1.00 70.38 89 GLU A CA 1
ATOM 726 C C . GLU A 1 89 ? -4.094 5.09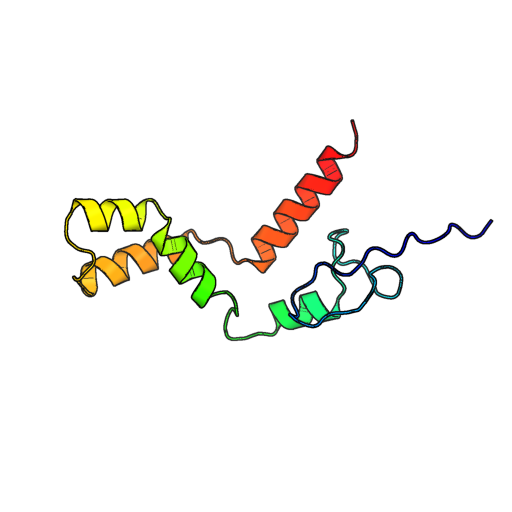7 -3.092 1.00 70.38 89 GLU A C 1
ATOM 728 O O . GLU A 1 89 ? -3.191 4.489 -2.505 1.00 70.38 89 GLU A O 1
ATOM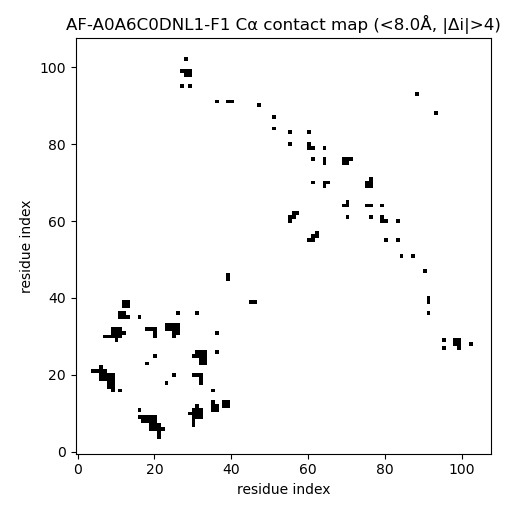 733 N N . PRO A 1 90 ? -4.588 4.673 -4.275 1.00 70.00 90 PRO A N 1
ATOM 734 C CA . PRO A 1 90 ? -4.125 3.448 -4.901 1.00 70.00 90 PRO A CA 1
ATOM 735 C C . PRO A 1 90 ? -2.603 3.444 -4.987 1.00 70.00 90 PRO A C 1
ATOM 737 O O . PRO A 1 90 ? -1.984 4.418 -5.440 1.00 70.00 90 PRO A O 1
ATOM 740 N N . TRP A 1 91 ? -1.989 2.332 -4.595 1.00 66.25 91 TRP A N 1
ATOM 741 C CA . TRP A 1 91 ? -0.536 2.173 -4.581 1.00 66.25 91 TRP A CA 1
ATOM 742 C C . TRP A 1 91 ? 0.183 2.661 -5.860 1.00 66.25 91 TRP A C 1
ATOM 744 O O . TRP A 1 91 ? 1.246 3.292 -5.747 1.00 66.25 91 TRP A O 1
ATOM 754 N N . PRO A 1 92 ? -0.358 2.456 -7.082 1.00 66.00 92 PRO A N 1
ATOM 755 C CA . PRO A 1 92 ? 0.263 2.959 -8.309 1.00 66.00 92 PRO A CA 1
ATOM 756 C C . PRO A 1 92 ? 0.345 4.492 -8.3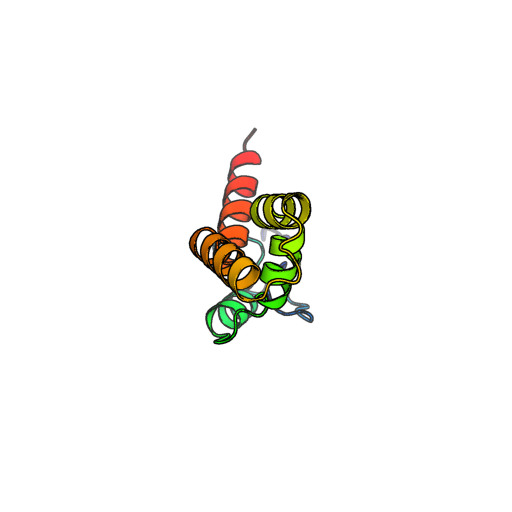28 1.00 66.00 92 PRO A C 1
ATOM 758 O O . PRO A 1 92 ? 1.370 5.066 -8.713 1.00 66.00 92 PRO A O 1
ATOM 761 N N . ILE A 1 93 ? -0.705 5.163 -7.852 1.00 69.88 93 ILE A N 1
ATOM 762 C CA . ILE A 1 93 ? -0.804 6.622 -7.768 1.00 69.88 93 ILE A CA 1
ATOM 763 C C . ILE A 1 93 ? 0.140 7.147 -6.681 1.00 69.88 93 ILE A C 1
ATOM 765 O O . ILE A 1 93 ? 0.973 8.015 -6.969 1.00 69.88 93 ILE A O 1
ATOM 769 N N . MET A 1 94 ? 0.114 6.549 -5.485 1.00 68.44 94 MET A N 1
ATOM 770 C CA . MET A 1 94 ? 1.009 6.916 -4.384 1.00 68.44 94 MET A CA 1
ATOM 771 C C . MET A 1 94 ? 2.484 6.793 -4.784 1.00 68.44 94 MET A C 1
ATOM 773 O O . MET A 1 94 ? 3.281 7.715 -4.569 1.00 68.44 94 MET A O 1
ATOM 777 N N . ARG A 1 95 ? 2.864 5.687 -5.436 1.00 65.81 95 ARG A N 1
ATOM 778 C CA . ARG A 1 95 ? 4.234 5.467 -5.920 1.00 65.81 95 ARG A CA 1
ATOM 779 C C . ARG A 1 95 ? 4.641 6.528 -6.945 1.00 65.81 95 ARG A C 1
ATOM 781 O O . ARG A 1 95 ? 5.738 7.086 -6.834 1.00 65.81 95 ARG A O 1
ATOM 788 N N . ARG A 1 96 ? 3.780 6.831 -7.925 1.00 66.88 96 ARG A N 1
ATOM 789 C CA . ARG A 1 96 ? 4.028 7.880 -8.934 1.00 66.88 96 ARG A CA 1
ATOM 790 C C . ARG A 1 96 ? 4.206 9.253 -8.266 1.00 66.88 96 ARG A C 1
ATOM 792 O O . ARG A 1 96 ? 5.134 9.985 -8.623 1.00 66.88 96 ARG A O 1
ATOM 799 N N . ARG A 1 97 ? 3.402 9.583 -7.248 1.00 68.44 97 ARG A N 1
ATOM 800 C CA . ARG A 1 97 ? 3.516 10.823 -6.454 1.00 68.44 97 ARG A CA 1
ATOM 801 C C . ARG A 1 97 ? 4.833 10.906 -5.676 1.00 68.44 97 ARG A C 1
ATOM 803 O O . ARG A 1 97 ? 5.551 11.899 -5.803 1.00 68.44 97 ARG A O 1
ATOM 810 N N . MET A 1 98 ? 5.198 9.865 -4.924 1.00 58.25 98 MET A N 1
ATOM 811 C CA . MET A 1 98 ? 6.453 9.822 -4.154 1.00 58.25 98 MET A CA 1
ATOM 812 C C . MET A 1 98 ? 7.690 9.946 -5.047 1.00 58.25 98 MET A C 1
ATOM 814 O O . MET A 1 98 ? 8.681 10.590 -4.693 1.00 58.25 98 MET A O 1
ATOM 818 N N . ALA A 1 99 ? 7.639 9.348 -6.231 1.00 57.72 99 ALA A N 1
ATOM 819 C CA . ALA A 1 99 ? 8.718 9.441 -7.192 1.00 57.72 99 ALA A CA 1
ATOM 820 C C . ALA A 1 99 ? 8.868 10.854 -7.773 1.00 57.72 99 ALA A C 1
ATOM 822 O O . ALA A 1 99 ? 9.985 11.381 -7.801 1.00 57.72 99 ALA A O 1
ATOM 823 N N . LYS A 1 100 ? 7.755 11.514 -8.124 1.00 57.50 100 LYS A N 1
ATOM 824 C CA . LYS A 1 100 ? 7.747 12.933 -8.514 1.00 57.50 100 LYS A CA 1
ATOM 825 C C . LYS A 1 100 ? 8.326 13.808 -7.395 1.00 57.50 100 LYS A C 1
ATOM 827 O O . LYS A 1 100 ? 9.262 14.563 -7.658 1.00 57.50 100 LYS A O 1
ATOM 832 N N . ALA A 1 101 ? 7.911 13.615 -6.141 1.00 57.72 101 ALA A N 1
ATOM 833 C CA . ALA A 1 101 ? 8.458 14.343 -4.988 1.00 57.72 101 ALA A CA 1
ATOM 834 C C . ALA A 1 101 ? 9.988 14.181 -4.835 1.00 57.72 101 ALA A C 1
ATOM 836 O O . ALA A 1 101 ? 10.706 15.164 -4.636 1.00 57.72 101 ALA A O 1
ATOM 837 N N . ARG A 1 102 ? 10.526 12.964 -5.020 1.00 50.47 102 ARG A N 1
ATOM 838 C CA . ARG A 1 102 ? 11.980 12.703 -4.955 1.00 50.47 102 ARG A CA 1
ATOM 839 C C . ARG A 1 102 ? 12.771 13.331 -6.101 1.00 50.47 102 ARG A C 1
ATOM 841 O O . ARG A 1 102 ? 13.941 13.661 -5.913 1.00 50.47 102 ARG A O 1
ATOM 848 N N . THR A 1 103 ? 12.178 13.488 -7.284 1.00 49.84 103 THR A N 1
ATOM 849 C CA . THR A 1 103 ? 12.851 14.168 -8.407 1.00 49.84 103 THR A CA 1
ATOM 850 C C . THR A 1 103 ? 12.923 15.683 -8.215 1.00 49.84 103 THR A C 1
ATOM 852 O O . THR A 1 103 ? 13.911 16.294 -8.623 1.00 49.84 103 THR A O 1
ATOM 855 N N . VAL A 1 104 ? 11.940 16.276 -7.531 1.00 50.97 104 VAL A N 1
ATOM 856 C CA . VAL A 1 104 ? 11.916 17.712 -7.209 1.00 50.97 104 VAL A CA 1
ATOM 857 C C . VAL A 1 104 ? 12.878 18.044 -6.060 1.00 50.97 104 VAL A C 1
ATOM 859 O O . VAL A 1 104 ? 13.626 19.012 -6.161 1.00 50.97 104 VAL A O 1
ATOM 862 N N . GLY A 1 105 ? 12.975 17.192 -5.033 1.00 46.62 105 GLY A N 1
ATOM 863 C CA . GLY A 1 105 ? 13.898 17.378 -3.899 1.00 46.62 105 GLY A CA 1
ATOM 864 C C . GLY A 1 105 ? 15.390 17.170 -4.208 1.00 46.62 105 GLY A C 1
ATOM 865 O O . GLY A 1 105 ? 16.223 17.316 -3.322 1.00 46.62 105 GLY A O 1
ATOM 866 N N . ARG A 1 106 ? 15.752 16.818 -5.451 1.00 45.09 106 ARG A N 1
ATOM 867 C CA . ARG A 1 106 ? 17.151 16.632 -5.890 1.00 45.09 106 ARG A CA 1
ATOM 868 C C . ARG A 1 106 ? 17.710 17.820 -6.684 1.00 45.09 106 ARG A C 1
ATOM 870 O O . ARG A 1 106 ? 18.769 17.696 -7.296 1.00 45.09 106 ARG A O 1
ATOM 877 N N . LYS A 1 107 ? 16.988 18.945 -6.687 1.00 44.47 107 LYS A N 1
ATOM 878 C CA . LYS A 1 107 ? 17.476 20.271 -7.083 1.00 44.47 107 LYS A CA 1
ATOM 879 C C . LYS A 1 107 ? 17.610 21.141 -5.828 1.00 44.47 107 LYS A C 1
ATOM 881 O O . LYS A 1 107 ? 16.796 22.028 -5.593 1.00 44.47 107 LYS A O 1
ATOM 886 N N . SER A 1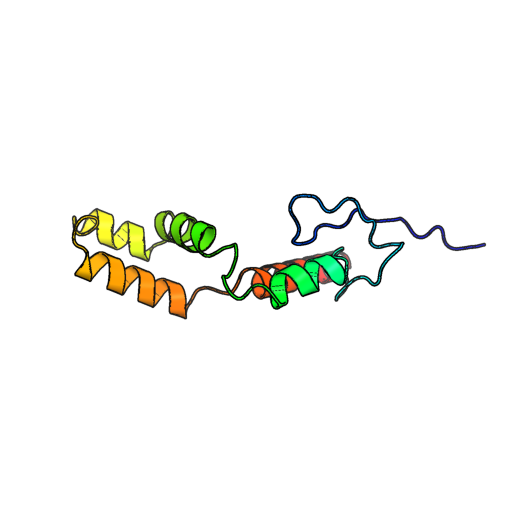 108 ? 18.597 20.858 -4.992 1.00 39.50 108 SER A N 1
ATOM 887 C CA . SER A 1 108 ? 19.108 21.777 -3.967 1.00 39.50 108 SER A CA 1
ATOM 888 C C . SER A 1 108 ? 20.583 21.478 -3.768 1.00 39.50 108 SER A C 1
ATOM 890 O O . SER A 1 108 ? 20.918 20.270 -3.754 1.00 39.50 108 SER A O 1
#

Radius of gyration: 18.51 Å; Cα contacts (8 Å, |Δi|>4): 103; chains: 1;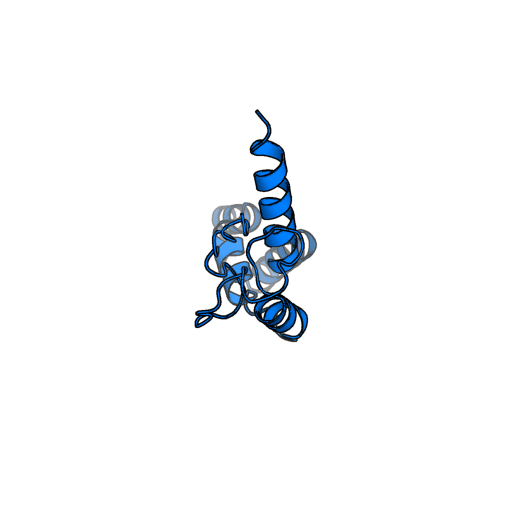 bounding box: 52×32×47 Å

Secondary structure (DSSP, 8-state):
-------PBP--S-TT---BTTSSPBSTTSS-BHHHHHHHHT-SS-TTHHHHHHHHHTSHHHHHHHHHT-TT-HHHHHHHHHHHHHH---HHHHHHHHHHHHHHTT--

Mean predicted aligned error: 12.05 Å

Solvent-accessible surface area (backbone atoms only — not comparable to full-atom values): 6358 Å² total; per-residue (Å²): 131,83,78,78,71,77,59,44,65,36,74,29,73,46,97,79,60,81,53,38,24,62,83,40,63,50,48,87,76,53,34,20,25,53,69,23,51,47,56,54,73,70,37,93,60,62,90,48,53,71,52,50,54,54,51,39,69,76,29,70,58,40,52,52,30,56,75,70,71,32,66,88,37,65,72,59,38,50,54,42,48,53,56,48,55,76,71,53,68,56,66,72,58,47,52,55,50,54,32,48,53,55,62,59,71,69,75,120

Sequence (108 aa):
MEKRVRRKKCSGGLPACKNFVGDYKDVDGVGCCEQCDKYVDDNPYDPYWEQMDIAFSDSKEYEELEKQGLVEDCDAYEKAFEKYQEEYEPWPIMRRRMAKARTVGRKS

Organism: NCBI:txid1070528